Protein AF-A0A534RSB4-F1 (afdb_monomer)

Mean predicted aligned error: 12.16 Å

Secondary structure (DSSP, 8-state):
---------------------------------PPPBP-HHHHHHH-TTS-TTT-----SBTTPPPEE-SS-SSS--TTT-EE--SSSSSS----B-TT-TTSB----SS--

Nearest PDB structures (foldseek):
  7z1m-assembly1_Q  TM=1.575E-01  e=6.873E+00  Saccharomyces cerevisiae W303

Solvent-accessible surface area (backbon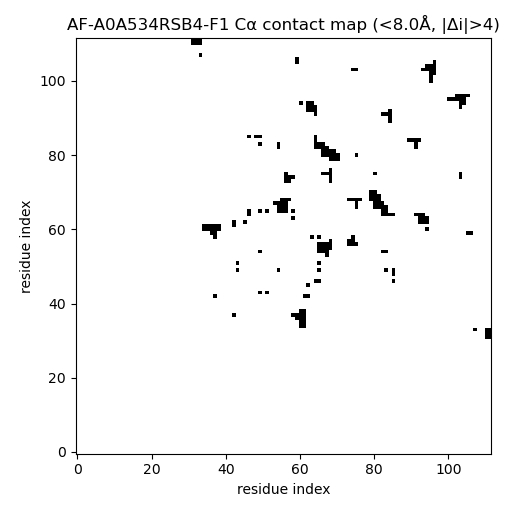e atoms only — not comparable to full-atom values): 7773 Å² total; per-residue (Å²): 139,85,77,90,78,86,77,80,79,76,88,72,80,80,81,71,78,76,71,78,76,71,89,75,89,85,77,91,84,88,73,82,70,53,78,50,61,51,46,75,71,63,45,52,68,77,37,72,86,49,61,65,92,69,31,69,32,64,65,74,36,50,85,44,52,50,23,32,49,69,82,69,78,61,56,93,42,90,92,68,37,52,65,46,57,81,84,71,77,85,58,88,51,65,59,56,39,100,85,43,99,86,39,67,53,87,79,77,94,66,89,66

Foldseek 3Di:
DDDDDDDPPDPDDPPPPPDPPDDDPDDDDDDFPPFAFDDPVVQCVVQVVDPCVAQVQAGGGHPFFGKNPQVPPSDDDPVGIGTDPRVPPPDGDADADPPDPRHGDPDDDDGD

Radius of gyration: 30.15 Å; Cα contacts (8 Å, |Δi|>4): 118; chains: 1; bounding box: 104×34×40 Å

pLDDT: mean 82.46, std 15.94, range [40.19, 97.81]

Structure (mmCIF, N/CA/C/O backbone):
data_AF-A0A534RSB4-F1
#
_entry.id   AF-A0A534RSB4-F1
#
loop_
_atom_site.group_PDB
_atom_site.id
_atom_site.type_symbol
_atom_site.label_atom_id
_atom_site.label_alt_id
_atom_site.label_comp_id
_atom_site.label_asym_id
_atom_site.label_entity_id
_atom_site.label_seq_id
_atom_site.pdbx_PDB_ins_code
_atom_site.Cartn_x
_atom_site.Cartn_y
_atom_site.Cartn_z
_atom_site.occupancy
_atom_site.B_iso_or_equiv
_atom_site.auth_seq_id
_atom_site.auth_comp_id
_atom_site.auth_asym_id
_atom_site.auth_atom_id
_atom_site.pdbx_PDB_model_num
ATOM 1 N N . MET A 1 1 ? -92.629 19.656 14.414 1.00 40.19 1 MET A N 1
ATOM 2 C CA . MET A 1 1 ? -91.345 20.391 14.403 1.00 40.19 1 MET A CA 1
ATOM 3 C C . MET A 1 1 ? -90.385 19.635 15.304 1.00 40.19 1 MET A C 1
ATOM 5 O O . MET A 1 1 ? -90.529 19.663 16.520 1.00 40.19 1 MET A O 1
ATOM 9 N N . THR A 1 2 ? -89.534 18.817 14.692 1.00 40.91 2 THR A N 1
ATOM 10 C CA . THR A 1 2 ? -88.869 17.677 15.334 1.00 40.91 2 THR A CA 1
ATOM 11 C C . THR A 1 2 ? -87.419 18.043 15.668 1.00 40.91 2 THR A C 1
ATOM 13 O O . THR A 1 2 ? -86.633 18.353 14.785 1.00 40.91 2 THR A O 1
ATOM 16 N N . ARG A 1 3 ? -87.161 18.078 16.979 1.00 43.59 3 ARG A N 1
ATOM 17 C CA . ARG A 1 3 ? -85.927 18.241 17.774 1.00 43.59 3 ARG A CA 1
ATOM 18 C C . ARG A 1 3 ? -84.570 18.218 17.033 1.00 43.59 3 ARG A C 1
ATOM 20 O O . ARG A 1 3 ? -84.181 17.189 16.491 1.00 43.59 3 ARG A O 1
ATOM 27 N N . LEU A 1 4 ? -83.803 19.313 17.163 1.00 50.03 4 LEU A N 1
ATOM 28 C CA . LEU A 1 4 ? -82.340 19.321 17.011 1.00 50.03 4 LEU A CA 1
ATOM 29 C C . LEU A 1 4 ? -81.718 18.413 18.086 1.00 50.03 4 LEU A C 1
ATOM 31 O O . LEU A 1 4 ? -81.871 18.677 19.278 1.00 50.03 4 LEU A O 1
ATOM 35 N N . ALA A 1 5 ? -80.997 17.374 17.670 1.00 48.56 5 ALA A N 1
ATOM 36 C CA . ALA A 1 5 ? -80.142 16.581 18.545 1.00 48.56 5 ALA A CA 1
ATOM 37 C C . ALA A 1 5 ? -78.693 17.060 18.382 1.00 48.56 5 ALA A C 1
ATOM 39 O O . ALA A 1 5 ? -78.040 16.786 17.377 1.00 48.56 5 ALA A O 1
ATOM 40 N N . ALA A 1 6 ? -78.211 17.806 19.374 1.00 53.28 6 ALA A N 1
ATOM 41 C CA . ALA A 1 6 ? -76.802 18.130 19.531 1.00 53.28 6 ALA A CA 1
ATOM 42 C C . ALA A 1 6 ? -76.041 16.856 19.928 1.00 53.28 6 ALA A C 1
ATOM 44 O O . ALA A 1 6 ? -76.169 16.378 21.054 1.00 53.28 6 ALA A O 1
ATOM 45 N N . ALA A 1 7 ? -75.261 16.297 19.006 1.00 55.16 7 ALA A N 1
ATOM 46 C CA . ALA A 1 7 ? -74.313 15.236 19.314 1.00 55.16 7 ALA A CA 1
ATOM 47 C C . ALA A 1 7 ? -72.945 15.870 19.593 1.00 55.16 7 ALA A C 1
ATOM 49 O O . ALA A 1 7 ? -72.170 16.155 18.682 1.00 55.16 7 ALA A O 1
ATOM 50 N N . VAL A 1 8 ? -72.680 16.121 20.876 1.00 54.97 8 VAL A N 1
ATOM 51 C CA . VAL A 1 8 ? -71.340 16.391 21.405 1.00 54.97 8 VAL A CA 1
ATOM 52 C C . VAL A 1 8 ? -70.507 15.137 21.149 1.00 54.97 8 VAL A C 1
ATOM 54 O O . VAL A 1 8 ? -70.677 14.119 21.819 1.00 54.97 8 VAL A O 1
ATOM 57 N N . VAL A 1 9 ? -69.649 15.186 20.130 1.00 57.91 9 VAL A N 1
ATOM 58 C CA . VAL A 1 9 ? -68.675 14.128 19.869 1.00 57.91 9 VAL A CA 1
ATOM 59 C C . VAL A 1 9 ? -67.663 14.150 21.007 1.00 57.91 9 VAL A C 1
ATOM 61 O O . VAL A 1 9 ? -66.914 15.104 21.198 1.00 57.91 9 VAL A O 1
ATOM 64 N N . VAL A 1 10 ? -67.717 13.080 21.788 1.00 55.78 10 VAL A N 1
ATOM 65 C CA . VAL A 1 10 ? -66.820 12.721 22.878 1.00 55.78 10 VAL A CA 1
ATOM 66 C C . VAL A 1 10 ? -65.366 12.836 22.402 1.00 55.78 10 VAL A C 1
ATOM 68 O O . VAL A 1 10 ? -64.908 12.020 21.604 1.00 55.78 10 VAL A O 1
ATOM 71 N N . LEU A 1 11 ? -64.625 13.830 22.910 1.00 52.84 11 LEU A N 1
ATOM 72 C CA . LEU A 1 11 ? -63.156 13.844 22.893 1.00 52.84 11 LEU A CA 1
ATOM 73 C C . LEU A 1 11 ? -62.656 12.754 23.857 1.00 52.84 11 LEU A C 1
ATOM 75 O O . LEU A 1 11 ? -62.237 13.010 24.984 1.00 52.84 11 LEU A O 1
ATOM 79 N N . GLY A 1 12 ? -62.782 11.504 23.424 1.00 52.88 12 GLY A N 1
ATOM 80 C CA . GLY A 1 12 ? -62.323 10.329 24.146 1.00 52.88 12 GLY A CA 1
ATOM 81 C C . GLY A 1 12 ? -60.830 10.118 23.934 1.00 52.88 12 GLY A C 1
ATOM 82 O O . GLY A 1 12 ? -60.421 9.625 22.891 1.00 52.88 12 GLY A O 1
ATOM 83 N N . LEU A 1 13 ? -60.043 10.510 24.936 1.00 58.91 13 LEU A N 1
ATOM 84 C CA . LEU A 1 13 ? -58.768 9.919 25.355 1.00 58.91 13 LEU A CA 1
ATOM 85 C C . LEU A 1 13 ? -57.951 9.168 24.284 1.00 58.91 13 LEU A C 1
ATOM 87 O O . LEU A 1 13 ? -57.934 7.941 24.240 1.00 58.91 13 LEU A O 1
ATOM 91 N N . SER A 1 14 ? -57.127 9.891 23.532 1.00 55.62 14 SER A N 1
ATOM 92 C CA . SER A 1 14 ? -55.905 9.320 22.957 1.00 55.62 14 SER A CA 1
ATOM 93 C C . SER A 1 14 ? -54.692 9.828 23.733 1.00 55.62 14 SER A C 1
ATOM 95 O O . SER A 1 14 ? -53.850 10.546 23.194 1.00 55.62 14 SER A O 1
ATOM 97 N N . ALA A 1 15 ? -54.601 9.475 25.018 1.00 60.72 15 ALA A N 1
ATOM 98 C CA . ALA A 1 15 ? -53.333 9.540 25.734 1.00 60.72 15 ALA A CA 1
ATOM 99 C C . ALA A 1 15 ? -52.436 8.447 25.144 1.00 60.72 15 ALA A C 1
ATOM 101 O O . ALA A 1 15 ? -52.438 7.301 25.589 1.00 60.72 15 ALA A O 1
ATOM 102 N N . ARG A 1 16 ? -51.717 8.778 24.067 1.00 61.09 16 ARG A N 1
ATOM 103 C CA . ARG A 1 16 ? -50.620 7.936 23.604 1.00 61.09 16 ARG A CA 1
ATOM 104 C C . ARG A 1 16 ? -49.594 7.937 24.726 1.00 61.09 16 ARG A C 1
ATOM 106 O O . ARG A 1 16 ? -48.980 8.967 24.989 1.00 61.09 16 ARG A O 1
ATOM 113 N N . VAL A 1 17 ? -49.442 6.803 25.407 1.00 61.38 17 VAL A N 1
ATOM 114 C CA . VAL A 1 17 ? -48.269 6.558 26.243 1.00 61.38 17 VAL A CA 1
ATOM 115 C C . VAL A 1 17 ? -47.078 6.703 25.306 1.00 61.38 17 VAL A C 1
ATOM 117 O O . VAL A 1 17 ? -46.884 5.881 24.410 1.00 61.38 17 VAL A O 1
ATOM 120 N N . ALA A 1 18 ? -46.339 7.801 25.447 1.00 64.44 18 ALA A N 1
ATOM 121 C CA . ALA A 1 18 ? -45.040 7.938 24.823 1.00 64.44 18 ALA A CA 1
ATOM 122 C C . ALA A 1 18 ? -44.179 6.82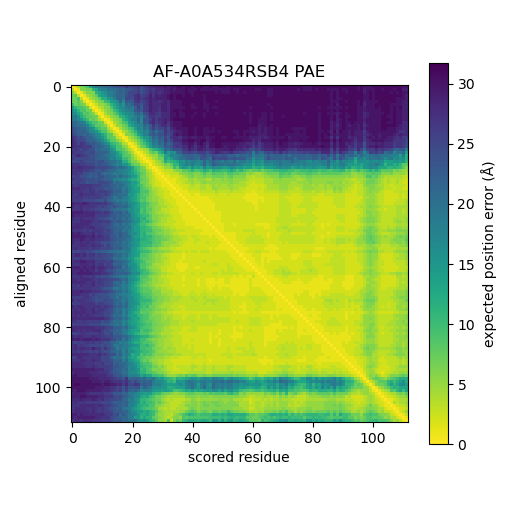5 25.424 1.00 64.44 18 ALA A C 1
ATOM 124 O O . ALA A 1 18 ? -43.772 6.908 26.581 1.00 64.44 18 ALA A O 1
ATOM 125 N N . GLY A 1 19 ? -44.006 5.730 24.678 1.00 60.56 19 GLY A N 1
ATOM 126 C CA . GLY A 1 19 ? -43.072 4.680 25.055 1.00 60.56 19 GLY A CA 1
ATOM 127 C C . GLY A 1 19 ? -41.724 5.340 25.290 1.00 60.56 19 GLY A C 1
ATOM 128 O O . GLY A 1 19 ? -41.280 6.120 24.445 1.00 60.56 19 GLY A O 1
ATOM 129 N N . ALA A 1 20 ? -41.135 5.097 26.461 1.00 62.75 20 ALA A N 1
ATOM 130 C CA . ALA A 1 20 ? -39.817 5.601 26.798 1.00 62.75 20 ALA A CA 1
ATOM 131 C C . ALA A 1 20 ? -38.883 5.336 25.612 1.00 62.75 20 ALA A C 1
ATOM 133 O O . ALA A 1 20 ? -38.670 4.187 25.221 1.00 62.75 20 ALA A O 1
ATOM 134 N N . GLN A 1 21 ? -38.397 6.413 24.996 1.00 65.94 21 GLN A N 1
ATOM 135 C CA . GLN A 1 21 ? -37.322 6.334 24.019 1.00 65.94 21 GLN A CA 1
ATOM 136 C C . GLN A 1 21 ? -36.171 5.623 24.739 1.00 65.94 21 GLN A C 1
ATOM 138 O O . GLN A 1 21 ? -35.889 5.957 25.889 1.00 65.94 21 GLN A O 1
ATOM 143 N N . GLY A 1 22 ? -35.631 4.560 24.135 1.00 71.88 22 GLY A N 1
ATOM 144 C CA . GLY A 1 22 ? -34.734 3.617 24.806 1.00 71.88 22 GLY A CA 1
ATOM 145 C C . GLY A 1 22 ? -33.593 4.284 25.584 1.00 71.88 22 GLY A C 1
ATOM 146 O O . GLY A 1 22 ? -33.214 5.423 25.327 1.00 71.88 22 GLY A O 1
ATOM 147 N N . MET A 1 23 ? -33.034 3.558 26.550 1.00 72.81 23 MET A N 1
ATOM 148 C CA . MET A 1 23 ? -31.900 4.030 27.347 1.00 72.81 23 MET A CA 1
ATOM 149 C C . MET A 1 23 ? -30.703 4.340 26.435 1.00 72.81 23 MET A C 1
ATOM 151 O O . MET A 1 23 ? -30.113 3.428 25.858 1.00 72.81 23 MET A O 1
ATOM 155 N N . TYR A 1 24 ? -30.327 5.614 26.319 1.00 70.94 24 TYR A N 1
ATOM 156 C CA . TYR A 1 24 ? -29.070 6.012 25.691 1.00 70.94 24 TYR A CA 1
ATOM 157 C C . TYR A 1 24 ? -27.937 5.840 26.701 1.00 70.94 24 TYR A C 1
ATOM 159 O O . TYR A 1 24 ? -27.961 6.440 27.777 1.00 70.94 24 TYR A O 1
ATOM 167 N N . LEU A 1 25 ? -26.933 5.030 26.358 1.00 72.06 25 LEU A N 1
ATOM 168 C CA . LEU A 1 25 ? -25.691 4.985 27.120 1.00 72.06 25 LEU A CA 1
ATOM 169 C C . LEU A 1 25 ? -24.882 6.244 26.772 1.00 72.06 25 LEU A C 1
ATOM 171 O O . LEU A 1 25 ? -24.287 6.336 25.702 1.00 72.06 25 LEU A O 1
ATOM 175 N N . 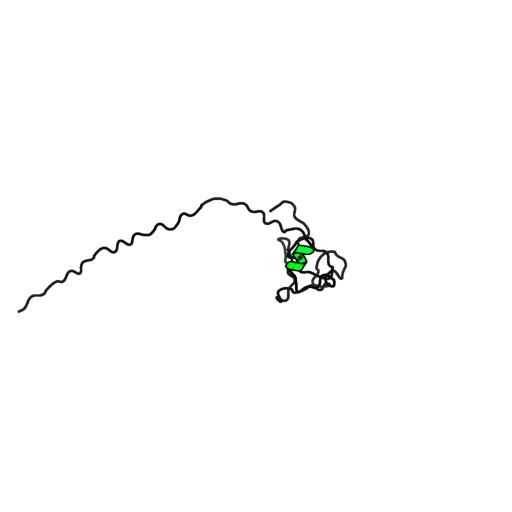LEU A 1 26 ? -24.914 7.241 27.653 1.00 73.19 26 LEU A N 1
ATOM 176 C CA . LEU A 1 26 ? -24.120 8.464 27.532 1.00 73.19 26 LEU A CA 1
ATOM 177 C C . LEU A 1 26 ? -22.782 8.256 28.253 1.00 73.19 26 LEU A C 1
ATOM 179 O O . LEU A 1 26 ? -22.751 8.090 29.470 1.00 73.19 26 LEU A O 1
ATOM 183 N N . GLY A 1 27 ? -21.680 8.254 27.503 1.00 78.25 27 GLY A N 1
ATOM 184 C CA . GLY A 1 27 ? -20.321 8.097 28.024 1.00 78.25 27 GLY A CA 1
ATOM 185 C C . GLY A 1 27 ? -19.268 8.302 26.933 1.00 78.25 27 GLY A C 1
ATOM 186 O O . GLY A 1 27 ? -19.594 8.295 25.747 1.00 78.25 27 GLY A O 1
ATOM 187 N N . ALA A 1 28 ? -18.010 8.503 27.328 1.00 80.19 28 ALA A N 1
ATOM 188 C CA . ALA A 1 28 ? -16.883 8.540 26.398 1.00 80.19 28 ALA A CA 1
ATOM 189 C C . ALA A 1 28 ? -16.337 7.119 26.189 1.00 80.19 28 ALA A C 1
ATOM 191 O O . ALA A 1 28 ? -16.102 6.402 27.162 1.00 80.19 28 ALA A O 1
ATOM 192 N N . ALA A 1 29 ? -16.125 6.723 24.935 1.00 80.62 29 ALA A N 1
ATOM 193 C CA . ALA A 1 29 ? -15.452 5.479 24.575 1.00 80.62 29 ALA A CA 1
ATOM 194 C C . ALA A 1 29 ? -14.114 5.793 23.895 1.00 80.62 29 ALA A C 1
ATOM 196 O O . ALA A 1 29 ? -14.010 6.770 23.153 1.00 80.62 29 ALA A O 1
ATOM 197 N N . LYS A 1 30 ? -13.106 4.953 24.145 1.00 83.75 30 LYS A N 1
ATOM 198 C CA . LYS A 1 30 ? -11.833 4.941 23.419 1.00 83.75 30 LYS A CA 1
ATOM 199 C C . LYS A 1 30 ? -11.719 3.605 22.692 1.00 83.75 30 LYS A C 1
ATOM 201 O O . LYS A 1 30 ? -11.955 2.563 23.301 1.00 83.75 30 LYS A O 1
ATOM 206 N N . VAL A 1 31 ? -11.331 3.645 21.427 1.00 87.75 31 VAL A N 1
ATOM 207 C CA . VAL A 1 31 ? -10.929 2.475 20.643 1.00 87.75 31 VAL A CA 1
ATOM 208 C C . VAL A 1 31 ? -9.618 2.808 19.945 1.00 87.75 31 VAL A C 1
ATOM 210 O O . VAL A 1 31 ? -9.411 3.963 19.590 1.00 87.75 31 VAL A O 1
ATOM 213 N N . ASP A 1 32 ? -8.742 1.815 19.821 1.00 87.12 32 ASP A N 1
ATOM 214 C CA . ASP A 1 32 ? -7.516 1.923 19.034 1.00 87.12 32 ASP A CA 1
ATOM 215 C C . ASP A 1 32 ? -7.873 1.761 17.549 1.00 87.12 32 ASP A C 1
ATOM 217 O O . ASP A 1 32 ? -8.456 0.753 17.142 1.00 87.12 32 ASP A O 1
ATOM 221 N N . VAL A 1 33 ? -7.583 2.791 16.769 1.00 85.94 33 VAL A N 1
ATOM 222 C CA . VAL A 1 33 ? -7.769 2.894 15.321 1.00 85.94 33 VAL A CA 1
ATOM 223 C C . VAL A 1 33 ? -6.427 2.983 14.593 1.00 85.94 33 VAL A C 1
ATOM 225 O O . VAL A 1 33 ? -6.380 3.375 13.425 1.00 85.94 33 VAL A O 1
ATOM 228 N N . THR A 1 34 ? -5.331 2.616 15.260 1.00 88.56 34 THR A N 1
ATOM 229 C CA . THR A 1 34 ? -4.009 2.514 14.644 1.00 88.56 34 THR A CA 1
ATOM 230 C C . THR A 1 34 ? -4.071 1.559 13.461 1.00 88.56 34 THR A C 1
ATOM 232 O O . THR A 1 34 ? -4.512 0.416 13.620 1.00 88.56 34 THR A O 1
ATOM 235 N N . PRO A 1 35 ? -3.619 1.983 12.270 1.00 87.69 35 PRO A N 1
ATOM 236 C CA . PRO A 1 35 ? -3.534 1.082 11.139 1.00 87.69 35 PRO A CA 1
ATOM 237 C C . PRO A 1 35 ? -2.699 -0.155 11.489 1.00 87.69 35 PRO A C 1
ATOM 239 O O . PRO A 1 35 ? -1.572 -0.003 11.974 1.00 87.69 35 PRO A O 1
ATOM 242 N N . PRO A 1 36 ? -3.210 -1.373 11.249 1.00 90.94 36 PRO A N 1
ATOM 243 C CA . PRO A 1 36 ? -2.430 -2.576 11.482 1.00 90.94 36 PRO A CA 1
ATOM 244 C C . PRO A 1 36 ? -1.161 -2.561 10.620 1.00 90.94 36 PRO A C 1
ATOM 246 O O . PRO A 1 36 ? -1.217 -2.092 9.478 1.00 90.94 36 PRO A O 1
ATOM 249 N N . PRO A 1 37 ? -0.025 -3.078 11.116 1.00 93.06 37 PRO A N 1
ATOM 250 C CA . PRO A 1 37 ? 1.160 -3.252 10.288 1.00 93.06 37 PRO A CA 1
ATOM 251 C C . PRO A 1 37 ? 0.878 -4.235 9.146 1.00 93.06 37 PRO A C 1
ATOM 253 O O . PRO A 1 37 ? -0.028 -5.068 9.233 1.00 93.06 37 PRO A O 1
ATOM 256 N N . PHE A 1 38 ? 1.662 -4.142 8.074 1.00 94.75 38 PHE A N 1
ATOM 257 C CA . PHE A 1 38 ? 1.582 -5.095 6.971 1.00 94.75 38 PHE A CA 1
ATOM 258 C C . PHE A 1 38 ? 1.838 -6.538 7.445 1.00 94.75 38 PHE A C 1
ATOM 260 O O . PHE A 1 38 ? 2.808 -6.813 8.151 1.00 94.75 38 PHE A O 1
ATOM 267 N N . ASP A 1 39 ? 0.983 -7.462 7.002 1.00 96.25 39 ASP A N 1
ATOM 268 C CA . ASP A 1 39 ? 1.135 -8.907 7.172 1.00 96.25 39 ASP A CA 1
ATOM 269 C C . ASP A 1 39 ? 0.798 -9.606 5.852 1.00 96.25 39 ASP A C 1
ATOM 271 O O . ASP A 1 39 ? -0.320 -9.498 5.352 1.00 96.25 39 ASP A O 1
ATOM 275 N N . ALA A 1 40 ? 1.759 -10.334 5.282 1.00 94.00 40 ALA A N 1
ATOM 276 C CA . ALA A 1 40 ? 1.617 -10.906 3.944 1.00 94.00 40 ALA A CA 1
ATOM 277 C C . ALA A 1 40 ? 0.498 -11.959 3.837 1.00 94.00 40 ALA A C 1
ATOM 279 O O . ALA A 1 40 ? -0.099 -12.114 2.771 1.00 94.00 40 ALA A O 1
ATOM 280 N N . ALA A 1 41 ? 0.208 -12.693 4.918 1.00 94.75 41 ALA A N 1
ATOM 281 C CA . ALA A 1 41 ? -0.828 -13.720 4.907 1.00 94.75 41 ALA A CA 1
ATOM 282 C C . ALA A 1 41 ? -2.232 -13.098 4.945 1.00 94.75 41 ALA A C 1
ATOM 284 O O . ALA A 1 41 ? -3.089 -13.479 4.148 1.00 94.75 41 ALA A O 1
ATOM 285 N N . ALA A 1 42 ? -2.459 -12.125 5.829 1.00 95.31 42 ALA A N 1
ATOM 286 C CA . ALA A 1 42 ? -3.700 -11.359 5.891 1.00 95.31 42 ALA A CA 1
ATOM 287 C C . ALA A 1 42 ? -3.927 -10.560 4.603 1.00 95.31 42 ALA A C 1
ATOM 289 O O . ALA A 1 42 ? -5.043 -10.507 4.091 1.00 95.31 42 ALA A O 1
ATOM 290 N N . ASP A 1 43 ? -2.865 -9.992 4.042 1.00 94.88 43 ASP A N 1
ATOM 291 C CA . ASP A 1 43 ? -2.929 -9.212 2.817 1.00 94.88 43 ASP A CA 1
ATOM 292 C C . ASP A 1 43 ? -3.426 -10.019 1.610 1.00 94.88 43 ASP A C 1
ATOM 294 O O . ASP A 1 43 ? -4.315 -9.571 0.889 1.00 94.88 43 ASP A O 1
ATOM 298 N N . ALA A 1 44 ? -2.940 -11.253 1.448 1.00 94.06 44 ALA A N 1
ATOM 299 C CA . ALA A 1 44 ? -3.397 -12.149 0.386 1.00 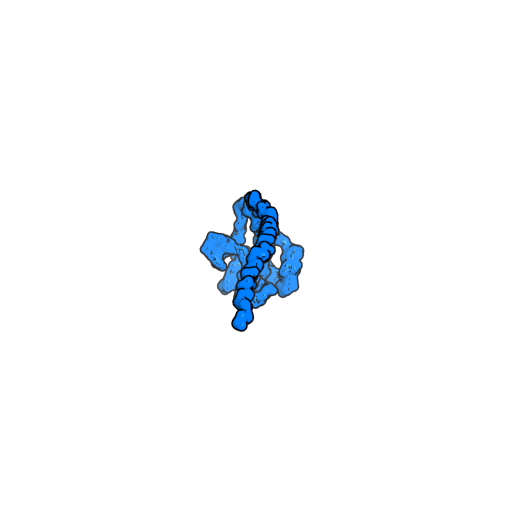94.06 44 ALA A CA 1
ATOM 300 C C . ALA A 1 44 ? -4.895 -12.497 0.497 1.00 94.06 44 ALA A C 1
ATOM 302 O O . ALA A 1 44 ? -5.535 -12.813 -0.506 1.00 94.06 44 ALA A O 1
ATOM 303 N N . VAL A 1 45 ? -5.461 -12.441 1.709 1.00 95.31 45 VAL A N 1
ATOM 304 C CA . VAL A 1 45 ? -6.902 -12.624 1.947 1.00 95.31 45 VAL A CA 1
ATOM 305 C C . VAL A 1 45 ? -7.687 -11.360 1.590 1.00 95.31 45 VAL A C 1
ATOM 307 O O . VAL A 1 45 ? -8.785 -11.470 1.046 1.00 95.31 45 VAL A O 1
ATOM 310 N N . VAL A 1 46 ? -7.145 -10.175 1.886 1.00 94.31 46 VAL A N 1
ATOM 311 C CA . VAL A 1 46 ? -7.786 -8.877 1.602 1.00 94.31 46 VAL A CA 1
ATOM 312 C C . VAL A 1 46 ? -7.764 -8.550 0.109 1.00 94.31 46 VAL A C 1
ATOM 314 O O . VAL A 1 46 ? -8.761 -8.059 -0.418 1.00 94.31 46 VAL A O 1
ATOM 317 N N . PHE A 1 47 ? -6.669 -8.868 -0.583 1.00 96.12 47 PHE A N 1
ATOM 318 C CA . PHE A 1 47 ? -6.456 -8.560 -1.998 1.00 96.12 47 PHE A CA 1
ATOM 319 C C . PHE A 1 47 ? -6.320 -9.832 -2.856 1.00 96.12 47 PHE A C 1
ATOM 321 O O . PHE A 1 47 ? -5.300 -10.036 -3.520 1.00 96.12 47 PHE A O 1
ATOM 328 N N . PRO A 1 48 ? -7.344 -10.708 -2.902 1.00 95.50 48 PRO A N 1
ATOM 329 C CA . PRO A 1 48 ? -7.244 -12.012 -3.563 1.00 95.50 48 PRO A CA 1
ATOM 330 C C . PRO A 1 48 ? -7.092 -11.910 -5.089 1.00 95.50 48 PRO A C 1
ATOM 332 O O . PRO A 1 48 ? -6.691 -12.870 -5.744 1.00 95.50 48 PRO A O 1
ATOM 335 N N . THR A 1 49 ? -7.431 -10.759 -5.670 1.00 94.88 49 THR A N 1
ATOM 336 C CA . THR A 1 49 ? -7.327 -10.463 -7.105 1.00 94.88 49 THR A CA 1
ATOM 337 C C . THR A 1 49 ? -5.973 -9.876 -7.502 1.00 94.88 49 THR A C 1
ATOM 339 O O . THR A 1 49 ? -5.727 -9.688 -8.692 1.00 94.88 49 THR A O 1
ATOM 342 N N . CYS A 1 50 ? -5.086 -9.626 -6.537 1.00 96.25 50 CYS A N 1
ATOM 343 C CA . CYS A 1 50 ? -3.793 -8.993 -6.748 1.00 96.25 50 CYS A CA 1
ATOM 344 C C . CYS A 1 50 ? -2.660 -10.015 -6.584 1.00 96.25 50 CYS A C 1
ATOM 346 O O . CYS A 1 50 ? -2.334 -10.407 -5.462 1.00 96.25 50 CYS A O 1
ATOM 348 N N . PRO A 1 51 ? -2.016 -10.474 -7.673 1.00 94.62 51 PRO A N 1
ATOM 349 C CA . PRO A 1 51 ? -0.941 -11.452 -7.572 1.00 94.62 51 PRO A CA 1
ATOM 350 C C . PRO A 1 51 ? 0.277 -10.882 -6.833 1.00 94.62 51 PRO A C 1
ATOM 352 O O . PRO A 1 51 ? 0.997 -10.033 -7.361 1.00 94.62 51 PRO A O 1
ATOM 355 N N . ALA A 1 52 ? 0.561 -11.407 -5.640 1.00 91.94 52 ALA A N 1
ATOM 356 C CA . ALA A 1 52 ? 1.686 -10.964 -4.807 1.00 91.94 52 ALA A CA 1
ATOM 357 C C . ALA A 1 52 ? 3.064 -11.131 -5.480 1.00 91.94 52 ALA A C 1
ATOM 359 O O . ALA A 1 52 ? 4.008 -10.423 -5.154 1.00 91.94 52 ALA A O 1
ATOM 360 N N . ALA A 1 53 ? 3.186 -12.047 -6.449 1.00 93.44 53 ALA A N 1
ATOM 361 C CA . ALA A 1 53 ? 4.409 -12.219 -7.234 1.00 93.44 53 ALA A CA 1
ATOM 362 C C . ALA A 1 53 ? 4.664 -11.080 -8.243 1.00 93.44 53 ALA A C 1
ATOM 364 O O . ALA A 1 53 ? 5.773 -10.965 -8.756 1.00 93.44 53 ALA A O 1
ATOM 365 N N . VAL A 1 54 ? 3.641 -10.277 -8.559 1.00 95.69 54 VAL A N 1
ATOM 366 C CA . VAL A 1 54 ? 3.735 -9.129 -9.474 1.00 95.69 54 VAL A CA 1
ATOM 367 C C . VAL A 1 54 ? 3.919 -7.842 -8.680 1.00 95.69 54 VAL A C 1
ATOM 369 O O . VAL A 1 54 ? 4.814 -7.060 -8.981 1.00 95.69 54 VAL A O 1
ATOM 372 N N . PHE A 1 55 ? 3.087 -7.635 -7.662 1.00 96.88 55 PHE A N 1
ATOM 373 C CA . PHE A 1 55 ? 3.051 -6.412 -6.866 1.00 96.88 55 PHE A CA 1
ATOM 374 C C . PHE A 1 55 ? 3.933 -6.546 -5.624 1.00 96.88 55 PHE A C 1
ATOM 376 O O . PHE A 1 55 ? 3.467 -6.886 -4.537 1.00 96.88 55 PHE A O 1
ATOM 383 N N . THR A 1 56 ? 5.232 -6.329 -5.819 1.00 94.94 56 THR A N 1
ATOM 384 C CA . THR A 1 56 ? 6.270 -6.554 -4.803 1.00 94.94 56 THR A CA 1
ATOM 385 C C . THR A 1 56 ? 6.693 -5.287 -4.056 1.00 94.94 56 THR A C 1
ATOM 387 O O . THR A 1 56 ? 7.671 -5.330 -3.311 1.00 94.94 56 THR A O 1
ATOM 390 N N . GLY A 1 57 ? 6.016 -4.158 -4.284 1.00 95.44 57 GLY A N 1
ATOM 391 C CA . GLY A 1 57 ? 6.296 -2.886 -3.624 1.00 95.44 57 GLY A CA 1
ATOM 392 C C . GLY A 1 57 ? 6.181 -2.994 -2.095 1.00 95.44 57 GLY A C 1
ATOM 393 O O . GLY A 1 57 ? 5.306 -3.719 -1.600 1.00 95.44 57 GLY A O 1
ATOM 394 N N . PRO A 1 58 ? 7.053 -2.313 -1.328 1.00 94.81 58 PRO A N 1
ATOM 395 C CA . PRO A 1 58 ? 6.985 -2.327 0.129 1.00 94.81 58 PRO A CA 1
ATOM 396 C C . PRO A 1 58 ? 5.661 -1.766 0.647 1.00 94.81 58 PRO A C 1
ATOM 398 O O . PRO A 1 58 ? 5.153 -0.769 0.153 1.00 94.81 58 PRO A O 1
ATOM 401 N N . ARG A 1 59 ? 5.098 -2.383 1.686 1.00 92.88 59 ARG A N 1
ATOM 402 C CA . ARG A 1 59 ? 3.905 -1.867 2.365 1.00 92.88 59 ARG A CA 1
ATOM 403 C C . ARG A 1 59 ? 4.141 -1.849 3.857 1.00 92.88 59 ARG A C 1
ATOM 405 O O . ARG A 1 59 ? 4.659 -2.807 4.424 1.00 92.88 59 ARG A O 1
ATOM 412 N N . LEU A 1 60 ? 3.795 -0.727 4.471 1.00 92.44 60 LEU A N 1
ATOM 413 C CA . LEU A 1 60 ? 4.026 -0.480 5.891 1.00 92.44 60 LEU A CA 1
ATOM 414 C C . LEU A 1 60 ? 2.824 -0.911 6.727 1.00 92.44 60 LEU A C 1
ATOM 416 O O . LEU A 1 60 ? 2.979 -1.390 7.851 1.00 92.44 60 LEU A O 1
ATOM 420 N N . PHE A 1 61 ? 1.630 -0.784 6.157 1.00 93.19 61 PHE A N 1
ATOM 421 C CA . PHE A 1 61 ? 0.368 -1.037 6.828 1.00 93.19 61 PHE A CA 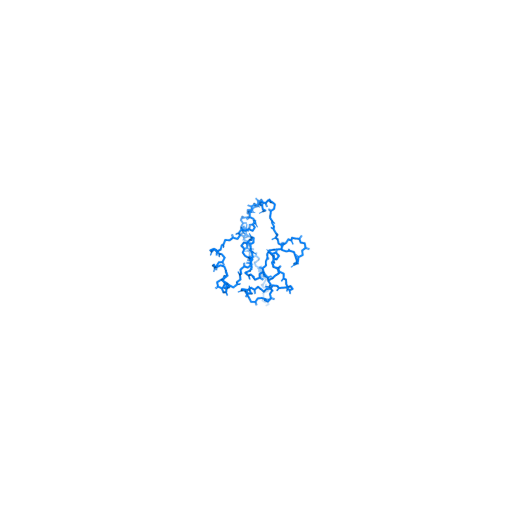1
ATOM 422 C C . PHE A 1 61 ? -0.493 -2.006 6.021 1.00 93.19 61 PHE A C 1
ATOM 424 O O .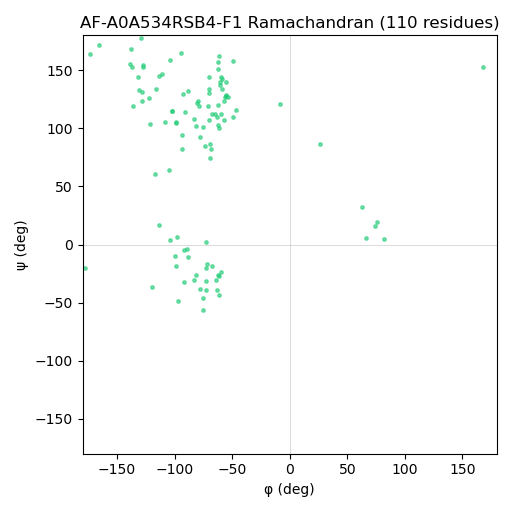 PHE A 1 61 ? -0.388 -2.102 4.797 1.00 93.19 61 PHE A O 1
ATOM 431 N N . ALA A 1 62 ? -1.385 -2.706 6.715 1.00 92.56 62 ALA A N 1
ATOM 432 C CA . ALA A 1 62 ? -2.474 -3.430 6.081 1.00 92.56 62 ALA A CA 1
ATOM 433 C C . ALA A 1 62 ? -3.400 -2.462 5.320 1.00 92.56 62 ALA A C 1
ATOM 435 O O . ALA A 1 62 ? -3.413 -1.257 5.580 1.00 92.56 62 ALA A O 1
ATOM 436 N N . LEU A 1 63 ? -4.215 -3.008 4.412 1.00 90.81 63 LEU A N 1
ATOM 437 C CA . LEU A 1 63 ? -5.195 -2.265 3.602 1.00 90.81 63 LEU A CA 1
ATOM 438 C C . LEU A 1 63 ? -4.590 -1.276 2.587 1.00 90.81 63 LEU A C 1
ATOM 440 O O . LEU A 1 63 ? -5.343 -0.562 1.933 1.00 90.81 63 LEU A O 1
ATOM 444 N N . GLN A 1 64 ? -3.265 -1.246 2.430 1.00 94.06 64 GLN A N 1
ATOM 445 C CA . GLN A 1 64 ? -2.614 -0.598 1.293 1.00 94.06 64 GLN A CA 1
ATOM 446 C C . GLN A 1 64 ? -2.677 -1.539 0.091 1.00 94.06 64 GLN A C 1
ATOM 448 O O . GLN A 1 64 ? -2.197 -2.679 0.175 1.00 94.06 64 GLN A O 1
ATOM 453 N N . GLU A 1 65 ? -3.255 -1.071 -1.013 1.00 95.88 65 GLU A N 1
ATOM 454 C CA . GLU A 1 65 ? -3.302 -1.851 -2.244 1.00 95.88 65 GLU A CA 1
ATOM 455 C C . GLU A 1 65 ? -1.888 -2.287 -2.669 1.00 95.88 65 GLU A C 1
ATOM 457 O O . GLU A 1 65 ? -0.918 -1.537 -2.527 1.00 95.88 65 GLU A O 1
ATOM 462 N N . PRO A 1 66 ? -1.717 -3.523 -3.163 1.00 96.94 66 PRO A N 1
ATOM 463 C CA . PRO A 1 66 ? -0.438 -3.951 -3.706 1.00 96.94 66 PRO A CA 1
ATOM 464 C C . PRO A 1 66 ? -0.022 -3.072 -4.891 1.00 96.94 66 PRO A C 1
ATOM 466 O O . PRO A 1 66 ? -0.827 -2.792 -5.778 1.00 96.94 66 PRO A O 1
ATOM 469 N N . TYR A 1 67 ? 1.252 -2.694 -4.955 1.00 97.19 67 TYR A N 1
ATOM 470 C CA . TYR A 1 67 ? 1.812 -1.949 -6.080 1.00 97.19 67 TYR A CA 1
ATOM 471 C C . TYR A 1 67 ? 3.198 -2.468 -6.475 1.00 97.19 67 TYR A C 1
ATOM 473 O O . TYR A 1 67 ? 3.792 -3.305 -5.794 1.00 97.19 67 TYR A O 1
ATOM 481 N N . VAL A 1 68 ? 3.689 -2.023 -7.627 1.00 97.81 68 VAL A N 1
ATOM 482 C CA . VAL A 1 68 ? 5.064 -2.220 -8.085 1.00 97.81 68 VAL A CA 1
ATOM 483 C C . VAL A 1 68 ? 5.812 -0.923 -7.854 1.00 97.81 68 VAL A C 1
ATOM 485 O O . VAL A 1 68 ? 5.495 0.062 -8.510 1.00 97.81 68 VAL A O 1
ATOM 488 N N . ASP A 1 69 ? 6.805 -0.958 -6.974 1.00 95.50 69 ASP A N 1
ATOM 489 C CA . ASP A 1 69 ? 7.733 0.149 -6.744 1.00 95.50 69 ASP A CA 1
ATOM 490 C C . ASP A 1 69 ? 8.771 0.186 -7.876 1.00 95.50 69 ASP A C 1
ATOM 492 O O . ASP A 1 69 ? 9.758 -0.557 -7.872 1.00 95.50 69 ASP A O 1
ATOM 496 N N . ARG A 1 70 ? 8.487 0.959 -8.925 1.00 96.56 70 ARG A N 1
ATOM 497 C CA . ARG A 1 70 ? 9.327 1.044 -10.125 1.00 96.56 70 ARG A CA 1
ATOM 498 C C . ARG A 1 70 ? 10.477 2.018 -9.958 1.00 96.56 70 ARG A C 1
ATOM 500 O O . ARG A 1 70 ? 11.511 1.821 -10.598 1.00 96.56 70 ARG A O 1
ATOM 507 N N . ASP A 1 71 ? 10.290 3.066 -9.164 1.00 94.69 71 ASP A N 1
ATOM 508 C CA . ASP A 1 71 ? 11.330 4.061 -8.907 1.00 94.69 71 ASP A CA 1
ATOM 509 C C . ASP A 1 71 ? 12.240 3.702 -7.721 1.00 94.69 71 ASP A C 1
ATOM 511 O O . ASP A 1 71 ? 13.323 4.278 -7.589 1.00 94.69 71 ASP A O 1
ATOM 515 N N . GLY A 1 72 ? 11.872 2.688 -6.933 1.00 94.94 72 GLY A N 1
ATOM 516 C CA . GLY A 1 72 ? 12.655 2.176 -5.811 1.00 94.94 72 GLY A CA 1
ATOM 517 C C . GLY A 1 72 ? 12.600 3.081 -4.583 1.00 94.94 72 GLY A C 1
ATOM 518 O O . GLY A 1 72 ? 13.502 3.017 -3.743 1.00 94.94 72 GLY A O 1
ATOM 519 N N . SER A 1 73 ? 11.600 3.958 -4.493 1.00 92.25 73 SER A N 1
ATOM 520 C CA . SER A 1 73 ? 11.444 4.905 -3.387 1.00 92.25 73 SER A CA 1
ATOM 521 C C . SER A 1 73 ? 10.997 4.238 -2.086 1.00 92.25 73 SER A C 1
ATOM 523 O O . SER A 1 73 ? 11.191 4.804 -1.009 1.00 92.25 73 SER A O 1
ATOM 525 N N . GLY A 1 74 ? 10.422 3.038 -2.168 1.00 92.25 74 GLY A N 1
ATOM 526 C CA . GLY A 1 74 ? 9.798 2.342 -1.051 1.00 92.25 74 GLY A CA 1
ATOM 527 C C . GLY A 1 74 ? 8.367 2.791 -0.757 1.00 92.25 74 GLY A C 1
ATOM 528 O O . GLY A 1 74 ? 7.785 2.308 0.214 1.00 92.25 74 GLY A O 1
ATOM 529 N N . PHE A 1 75 ? 7.788 3.671 -1.581 1.00 90.88 75 PHE A N 1
ATOM 530 C CA . PHE A 1 75 ? 6.428 4.197 -1.439 1.00 90.88 75 PHE A CA 1
ATOM 531 C C . PHE A 1 75 ? 5.732 4.240 -2.796 1.00 90.88 75 PHE A C 1
ATOM 533 O O . PHE A 1 75 ? 6.392 4.348 -3.818 1.00 90.88 75 PHE A O 1
ATOM 540 N N . PHE A 1 76 ? 4.401 4.154 -2.816 1.00 92.56 76 PHE A N 1
ATOM 541 C CA . PHE A 1 76 ? 3.671 4.271 -4.075 1.00 92.56 76 PHE A CA 1
ATOM 542 C C . PHE A 1 76 ? 3.721 5.706 -4.609 1.00 92.56 76 PHE A C 1
ATOM 544 O O . PHE A 1 76 ? 3.428 6.663 -3.882 1.00 92.56 76 PHE A O 1
ATOM 551 N N . ASN A 1 77 ? 4.001 5.825 -5.903 1.00 91.06 77 ASN A N 1
ATOM 552 C CA . ASN A 1 77 ? 4.036 7.069 -6.651 1.00 91.06 77 ASN A CA 1
ATOM 553 C C . ASN A 1 77 ? 3.173 6.978 -7.923 1.00 91.06 77 AS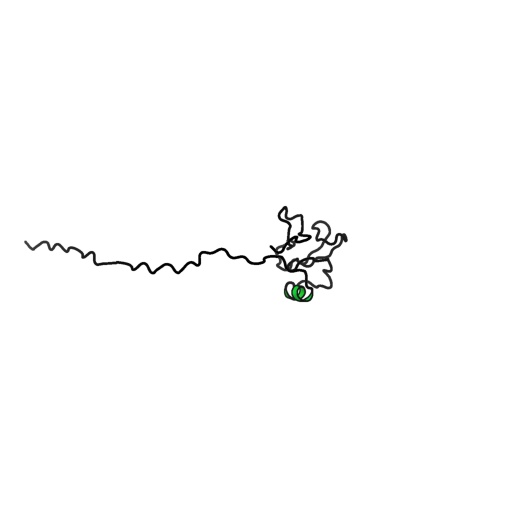N A C 1
ATOM 555 O O . ASN A 1 77 ? 3.394 6.140 -8.795 1.00 91.06 77 ASN A O 1
ATOM 559 N N . TYR A 1 78 ? 2.205 7.891 -8.062 1.00 91.44 78 TYR A N 1
ATOM 560 C CA . TYR A 1 78 ? 1.289 7.926 -9.209 1.00 91.44 78 TYR A CA 1
ATOM 561 C C . TYR A 1 78 ? 1.981 8.132 -10.566 1.00 91.44 78 TYR A C 1
ATOM 563 O O . TYR A 1 78 ? 1.433 7.709 -11.585 1.00 91.44 78 TYR A O 1
ATOM 571 N N . ASP A 1 79 ? 3.146 8.781 -10.601 1.00 93.44 79 ASP A N 1
ATOM 572 C CA . ASP A 1 79 ? 3.835 9.110 -11.854 1.00 93.44 79 ASP A CA 1
ATOM 573 C C . ASP A 1 79 ? 4.638 7.929 -12.417 1.00 93.44 79 ASP A C 1
ATOM 575 O O . ASP A 1 79 ? 4.882 7.849 -13.625 1.00 93.44 79 ASP A O 1
ATOM 579 N N . THR A 1 80 ? 5.076 7.016 -11.551 1.00 95.12 80 THR A N 1
ATOM 580 C CA . THR A 1 80 ? 6.055 5.973 -11.880 1.00 95.12 80 THR A CA 1
ATOM 581 C C . THR A 1 80 ? 5.499 4.569 -11.696 1.00 95.12 80 THR A C 1
ATOM 583 O O . THR A 1 80 ? 5.793 3.698 -12.521 1.00 95.12 80 THR A O 1
ATOM 586 N N . ASP A 1 81 ? 4.671 4.339 -10.683 1.00 95.62 81 ASP A N 1
ATOM 587 C CA . ASP A 1 81 ? 4.300 3.005 -10.227 1.00 95.62 81 ASP A CA 1
ATOM 588 C C . ASP A 1 81 ? 3.005 2.482 -10.843 1.00 95.62 81 ASP A C 1
ATOM 590 O O . ASP A 1 81 ? 2.194 3.196 -11.432 1.00 95.62 81 ASP A O 1
ATOM 594 N N . VAL A 1 82 ? 2.804 1.172 -10.700 1.00 95.94 82 VAL A N 1
ATOM 595 C CA . VAL A 1 82 ? 1.555 0.509 -11.083 1.00 95.94 82 VAL A CA 1
ATOM 596 C C . VAL A 1 82 ? 0.989 -0.196 -9.870 1.00 95.94 82 VAL A C 1
ATOM 598 O O . VAL A 1 82 ? 1.670 -1.018 -9.261 1.00 95.94 82 VAL A O 1
ATOM 601 N N . TYR A 1 83 ? -0.267 0.093 -9.556 1.00 96.50 83 TYR A N 1
ATOM 602 C CA . TYR A 1 83 ? -0.992 -0.546 -8.470 1.00 96.50 83 TYR A CA 1
ATOM 603 C C . TYR A 1 83 ? -2.000 -1.574 -8.983 1.00 96.50 83 TYR A C 1
ATOM 605 O O . TYR A 1 83 ? -2.412 -1.560 -10.146 1.00 96.50 83 TYR A O 1
ATOM 613 N N . CYS A 1 84 ? -2.370 -2.494 -8.100 1.00 97.25 84 CYS A N 1
ATOM 614 C CA . CYS A 1 84 ? -3.518 -3.357 -8.277 1.00 97.25 84 CYS A CA 1
ATOM 615 C C . CYS A 1 84 ? -4.773 -2.608 -7.829 1.00 97.25 84 CYS A C 1
ATOM 617 O O . CYS A 1 84 ? -4.970 -2.433 -6.633 1.00 97.25 84 CYS A O 1
ATOM 619 N N . ASP A 1 85 ? -5.617 -2.208 -8.778 1.00 96.06 85 ASP A N 1
ATOM 620 C CA . ASP A 1 85 ? -6.939 -1.640 -8.494 1.00 96.06 85 ASP A CA 1
ATOM 621 C C . ASP A 1 85 ? -7.890 -2.762 -8.041 1.00 96.06 85 ASP A C 1
ATOM 623 O O . ASP A 1 85 ? -8.574 -3.405 -8.847 1.00 96.06 85 ASP A O 1
ATOM 627 N N . ALA A 1 86 ? -7.857 -3.080 -6.748 1.00 95.50 86 ALA A N 1
ATOM 628 C CA . ALA A 1 86 ? -8.485 -4.277 -6.205 1.00 95.50 86 ALA A CA 1
ATOM 629 C C . ALA A 1 86 ? -10.012 -4.166 -6.177 1.00 95.50 86 ALA A C 1
ATOM 631 O O . ALA A 1 86 ? -10.713 -5.173 -6.322 1.00 95.50 86 ALA A O 1
ATOM 632 N N . ASN A 1 87 ? -10.527 -2.948 -5.999 1.00 94.38 87 ASN A N 1
ATOM 633 C CA . ASN A 1 87 ? -11.958 -2.656 -5.950 1.00 94.38 87 ASN A CA 1
ATOM 634 C C . ASN A 1 87 ? -12.505 -2.004 -7.237 1.00 94.38 87 ASN A C 1
ATOM 636 O O . ASN A 1 87 ? -13.703 -1.716 -7.297 1.00 94.38 87 ASN A O 1
ATOM 640 N N . MET A 1 88 ? -11.671 -1.850 -8.271 1.00 96.31 88 MET A N 1
ATOM 641 C CA . MET A 1 88 ? -12.019 -1.321 -9.597 1.00 96.31 88 MET A CA 1
ATOM 642 C C . MET A 1 88 ? -12.512 0.134 -9.570 1.00 96.31 88 MET A C 1
ATOM 644 O O . MET A 1 88 ? -13.390 0.513 -10.353 1.00 96.31 88 MET A O 1
ATOM 648 N N . ASN A 1 89 ? -11.999 0.950 -8.648 1.00 95.44 89 ASN A N 1
ATOM 649 C CA . ASN A 1 89 ? -12.399 2.349 -8.504 1.00 95.44 89 ASN A CA 1
ATOM 650 C C . ASN A 1 89 ? -11.519 3.323 -9.314 1.00 95.44 89 ASN A C 1
ATOM 652 O O . ASN A 1 89 ? -11.827 4.518 -9.361 1.00 95.44 89 ASN A O 1
ATOM 656 N N . GLY A 1 90 ? -10.465 2.827 -9.968 1.00 95.19 90 GLY A N 1
ATOM 657 C CA . GLY A 1 90 ? -9.564 3.597 -10.821 1.00 95.19 90 GLY A CA 1
ATOM 658 C C . GLY A 1 90 ? -8.588 4.513 -10.081 1.00 95.19 90 GLY A C 1
ATOM 659 O O . GLY A 1 90 ? -8.031 5.418 -10.710 1.00 95.19 90 GLY A O 1
ATOM 660 N N . ARG A 1 91 ? -8.386 4.333 -8.771 1.00 93.62 91 ARG A N 1
ATOM 661 C CA . ARG A 1 91 ? -7.385 5.059 -7.973 1.00 93.62 91 ARG A CA 1
ATOM 662 C C . ARG A 1 91 ? -6.682 4.117 -7.003 1.00 93.62 91 ARG A C 1
ATOM 664 O O . ARG A 1 91 ? -7.254 3.127 -6.577 1.00 93.62 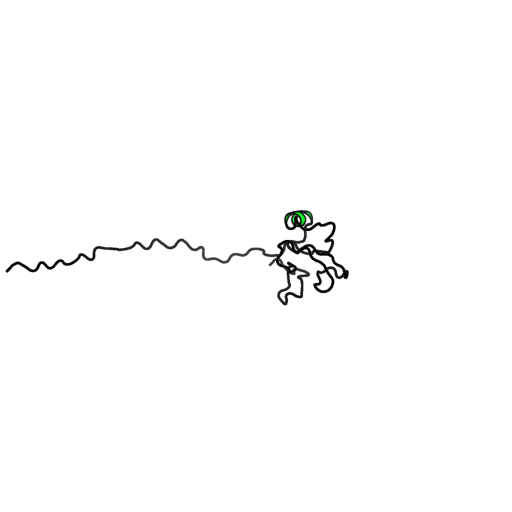91 ARG A O 1
ATOM 671 N N . TYR A 1 92 ? -5.465 4.478 -6.614 1.00 93.75 92 TYR A N 1
ATOM 672 C CA . TYR A 1 92 ? -4.756 3.738 -5.581 1.00 93.75 92 TYR A CA 1
ATOM 673 C C . TYR A 1 92 ? -5.407 3.972 -4.218 1.00 93.75 92 TYR A C 1
ATOM 675 O O . TYR A 1 92 ? -5.622 5.123 -3.811 1.00 93.75 92 TYR A O 1
ATOM 683 N N . ASP A 1 93 ? -5.682 2.888 -3.499 1.00 91.88 93 ASP A N 1
ATOM 684 C CA . ASP A 1 93 ? -6.132 2.923 -2.116 1.00 91.88 93 ASP A CA 1
ATOM 685 C C . ASP A 1 93 ? -4.969 2.667 -1.150 1.00 91.88 93 ASP A C 1
ATOM 687 O O . ASP A 1 93 ? -4.479 1.554 -0.956 1.00 91.88 93 ASP A O 1
ATOM 691 N N . GLY A 1 94 ? -4.540 3.751 -0.505 1.00 90.12 94 GLY A N 1
ATOM 692 C CA . GLY A 1 94 ? -3.541 3.744 0.552 1.00 90.12 94 GLY A CA 1
ATOM 693 C C . GLY A 1 94 ? -4.002 4.497 1.796 1.00 90.12 94 GLY A C 1
ATOM 694 O O . GLY A 1 94 ? -5.070 5.108 1.850 1.00 90.12 94 GLY A O 1
ATOM 695 N N . LEU A 1 95 ? -3.148 4.475 2.815 1.00 88.62 95 LEU A N 1
ATOM 696 C CA . LEU A 1 95 ? -3.290 5.322 3.992 1.00 88.62 95 LEU A CA 1
ATOM 697 C C . LEU A 1 95 ? -2.486 6.596 3.783 1.00 88.62 95 LEU A C 1
ATOM 699 O O . LEU A 1 95 ? -1.299 6.531 3.472 1.00 88.62 95 LEU A O 1
ATOM 703 N N . TYR A 1 96 ? -3.122 7.739 4.005 1.00 85.19 96 TYR A N 1
ATOM 704 C CA . TYR A 1 96 ? -2.524 9.052 3.792 1.00 85.19 96 TYR A CA 1
ATOM 705 C C . TYR A 1 96 ? -2.287 9.765 5.121 1.00 85.19 96 TYR A C 1
ATOM 707 O O . TYR A 1 96 ? -3.035 9.593 6.094 1.00 85.19 96 TYR A O 1
ATOM 715 N N . SER A 1 97 ? -1.224 10.564 5.183 1.00 79.81 97 SER A N 1
ATOM 716 C CA . SER A 1 97 ? -1.045 11.502 6.287 1.00 79.81 97 SER A CA 1
ATOM 717 C C . SER A 1 97 ? -2.087 12.617 6.167 1.00 79.81 97 SER A C 1
ATOM 719 O O . SER A 1 97 ? -2.454 13.023 5.063 1.00 79.81 97 SER A O 1
ATOM 721 N N . SER A 1 98 ? -2.606 13.109 7.294 1.00 65.50 98 SER A N 1
ATOM 722 C CA . SER A 1 98 ? -3.611 14.178 7.322 1.00 65.50 98 SER A CA 1
ATOM 723 C C . SER A 1 98 ? -2.988 15.497 6.843 1.00 65.50 98 SER A C 1
ATOM 725 O O . SER A 1 98 ? -2.529 16.301 7.652 1.00 65.50 98 SER A O 1
ATOM 727 N N . GLY A 1 99 ? -2.916 15.681 5.525 1.00 58.12 99 GLY A N 1
ATOM 728 C CA . GLY A 1 99 ? -2.219 16.793 4.877 1.00 58.12 99 GLY A CA 1
ATOM 729 C C . GLY A 1 99 ? -2.314 16.811 3.346 1.00 58.12 99 GLY A C 1
ATOM 730 O O . GLY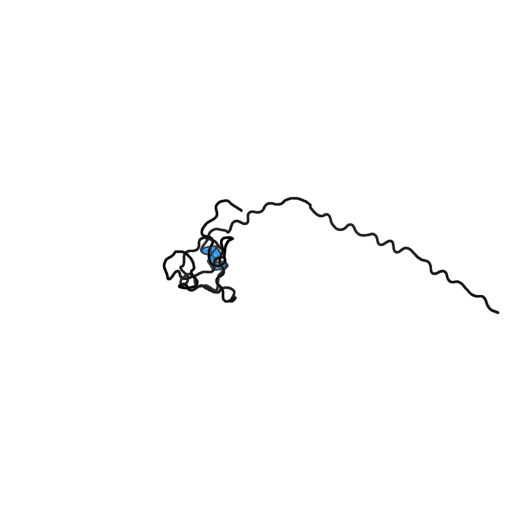 A 1 99 ? -2.182 17.887 2.774 1.00 58.12 99 GLY A O 1
ATOM 731 N N . GLY A 1 100 ? -2.628 15.683 2.694 1.00 56.72 100 GLY A N 1
ATOM 732 C CA . GLY A 1 100 ? -2.874 15.625 1.249 1.00 56.72 100 GLY A CA 1
ATOM 733 C C . GLY A 1 100 ? -2.928 14.191 0.710 1.00 56.72 100 GLY A C 1
ATOM 734 O O . GLY A 1 100 ? -2.348 13.281 1.298 1.00 56.72 100 GLY A O 1
ATOM 735 N N . GLY A 1 101 ? -3.658 13.977 -0.392 1.00 62.84 101 GLY A N 1
ATOM 736 C CA . GLY A 1 101 ? -3.740 12.679 -1.089 1.00 62.84 101 GLY A CA 1
ATOM 737 C C . GLY A 1 101 ? -2.469 12.306 -1.867 1.00 62.84 101 GLY A C 1
ATOM 738 O O . GLY A 1 101 ? -2.437 11.287 -2.547 1.00 62.84 101 GLY A O 1
ATOM 739 N N . ASP A 1 102 ? -1.445 13.149 -1.783 1.00 68.56 102 ASP A N 1
ATOM 740 C CA . ASP A 1 102 ? -0.117 13.019 -2.376 1.00 68.56 102 ASP A CA 1
ATOM 741 C C . ASP A 1 102 ? 0.937 12.518 -1.376 1.00 68.56 102 ASP A C 1
ATOM 743 O O . ASP A 1 102 ? 2.039 12.167 -1.787 1.00 68.56 102 ASP A O 1
ATOM 747 N N . HIS A 1 103 ? 0.617 12.446 -0.077 1.00 79.25 103 HIS A N 1
ATOM 748 C CA . HIS A 1 103 ? 1.564 11.993 0.938 1.00 79.25 103 HIS A CA 1
ATOM 749 C C . HIS A 1 103 ? 1.047 10.774 1.699 1.00 79.25 103 HIS A C 1
ATOM 751 O O . HIS A 1 103 ? 0.170 10.858 2.572 1.00 79.25 103 HIS A O 1
ATOM 757 N N . LEU A 1 104 ? 1.606 9.614 1.357 1.00 85.06 104 LEU A N 1
ATOM 758 C CA . LEU A 1 104 ? 1.325 8.376 2.064 1.00 85.06 104 LEU A CA 1
ATOM 759 C C . LEU A 1 104 ? 1.770 8.458 3.518 1.00 85.06 104 LEU A C 1
ATOM 761 O O . LEU A 1 104 ? 2.702 9.164 3.893 1.00 85.06 104 LEU A O 1
ATOM 765 N N . ARG A 1 105 ? 1.072 7.714 4.367 1.00 86.81 105 ARG A N 1
ATOM 766 C CA . ARG A 1 105 ? 1.482 7.530 5.748 1.00 86.81 105 ARG A CA 1
ATOM 767 C C . ARG A 1 105 ? 2.726 6.649 5.776 1.00 86.81 105 ARG A C 1
ATOM 769 O O . ARG A 1 105 ? 2.671 5.488 5.385 1.00 86.81 105 ARG A O 1
ATOM 776 N N . GLU A 1 106 ? 3.809 7.200 6.307 1.00 86.50 106 GLU A N 1
ATOM 777 C CA . GLU A 1 106 ? 5.100 6.510 6.416 1.00 86.50 106 GLU A CA 1
ATOM 778 C C . GLU A 1 106 ? 5.339 5.918 7.815 1.00 86.50 106 GLU A C 1
ATOM 780 O O . GLU A 1 106 ? 6.184 5.049 7.999 1.00 86.50 106 GLU A O 1
ATOM 785 N N . TRP A 1 107 ? 4.608 6.386 8.832 1.00 84.69 107 TRP A N 1
ATOM 786 C CA . TRP A 1 107 ? 4.727 5.901 10.208 1.00 84.69 107 TRP A CA 1
ATOM 787 C C . TRP A 1 107 ? 3.539 6.351 11.078 1.00 84.69 107 TRP A C 1
ATOM 789 O O . TRP A 1 107 ? 2.681 7.150 10.675 1.00 84.69 107 TRP A O 1
ATOM 799 N N . VAL A 1 108 ? 3.482 5.812 12.294 1.00 85.56 108 VAL A N 1
ATOM 800 C CA . VAL A 1 108 ? 2.563 6.216 13.364 1.00 85.56 108 VAL A CA 1
ATOM 801 C C . VAL A 1 108 ? 3.399 6.473 14.619 1.00 85.56 108 VAL A C 1
ATOM 803 O O . VAL A 1 108 ? 4.251 5.653 14.949 1.00 85.56 108 VAL A O 1
ATOM 806 N N . HIS A 1 109 ? 3.188 7.613 15.288 1.00 82.38 109 HIS A N 1
ATOM 807 C CA . HIS A 1 109 ? 3.937 7.962 16.504 1.00 82.38 109 HIS A CA 1
ATOM 808 C C . HIS A 1 109 ? 3.451 7.163 17.714 1.00 82.38 109 HIS A C 1
ATOM 810 O O . HIS A 1 109 ? 4.230 6.464 18.354 1.00 82.38 109 HIS A O 1
ATOM 816 N N . ASP A 1 110 ? 2.151 7.266 17.992 1.00 80.94 110 ASP A N 1
ATOM 817 C CA . ASP A 1 110 ? 1.479 6.653 19.132 1.00 80.94 110 ASP A CA 1
ATOM 818 C C . ASP A 1 110 ? 0.275 5.857 18.632 1.00 80.94 110 ASP A C 1
ATOM 820 O O . ASP A 1 110 ? -0.304 6.238 17.609 1.00 80.94 110 ASP A O 1
ATOM 824 N N . PRO A 1 111 ? -0.156 4.808 19.352 1.00 80.44 111 PRO A N 1
ATOM 825 C CA . PRO A 1 111 ? -1.440 4.198 19.072 1.00 80.44 111 PRO A CA 1
ATOM 826 C C . PRO A 1 111 ? -2.559 5.244 19.180 1.00 80.44 111 PRO A C 1
ATOM 828 O O . PRO A 1 111 ? -2.681 5.910 20.216 1.00 80.44 111 PRO A O 1
ATOM 831 N N . ILE A 1 112 ? -3.340 5.408 18.113 1.00 69.94 112 ILE A N 1
ATOM 832 C CA . ILE A 1 112 ? -4.411 6.413 17.995 1.00 69.94 112 ILE A CA 1
ATOM 833 C C . ILE A 1 112 ? -5.776 5.817 18.283 1.00 69.94 112 ILE A C 1
ATOM 835 O O . ILE A 1 112 ? -6.005 4.673 17.858 1.00 69.94 112 ILE A O 1
#

Sequence (112 aa):
MTRLAAAVVVLGLSARVAGAQGMYLLGAAKVDVTPPPFDAAADAVVFPTCPAAVFTGPRLFALQEPYVDRDGSGFFNYDTDVYCDANMNGRYDGLYSSGGGDHLREWVHDPI